Protein AF-I3Y8K0-F1 (afdb_monomer)

Solvent-accessible surface area (backbone atoms only — not comparable to full-atom values): 5699 Å² total; per-residue (Å²): 119,78,65,60,57,53,52,50,55,49,51,52,50,56,47,51,56,51,48,54,53,50,54,52,51,53,51,51,53,50,53,50,52,52,51,52,50,50,55,51,50,52,55,50,52,54,48,52,54,49,49,58,68,67,42,47,72,58,51,57,50,51,54,54,49,53,53,50,51,54,53,50,53,49,62,74,70,45,79,79,77,79,72,77,74,80,75,76,77,77,73,80,83,82,80,133

Foldseek 3Di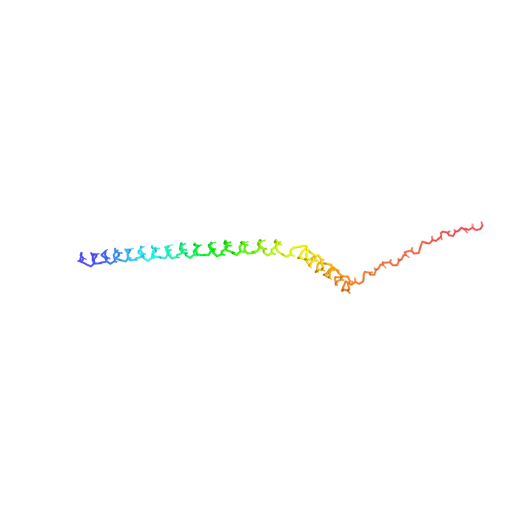:
DVPVVVVVVVVVVVVVVVVVVVVVVVVVVVVVVVVVVVVVVVVVVVVVVVCVVVCPVVVVVVVVVVVVVVVVVCVVPPDPPPDPDPPPPPDDDDDD

Organism: Thiocystis violascens (strain ATCC 17096 / DSM 198 / 6111) (NCBI:txid765911)

Secondary structure (DSSP, 8-state):
-HHHHHHHHHHHHHHHHHHHHHHHHHHHHHHHHHHHHHHHHHHHHHHHHHHHHHHHHHHHHHHHHHHHHHHHHHHHHS------------------

pLDDT: mean 80.77, std 12.36, range [51.25, 97.31]

Radius of gyration: 37.59 Å; Cα contacts (8 Å, |Δi|>4): 1; chains: 1; bounding box: 55×52×120 Å

Sequence (96 aa):
MKGLDRLAEQHIREHQVRQLKIDEVEAREHAERLRSLAAQAEILADWRQKSINQAGPMGVLDIVAQDLESFVELFEHAPRCELPEPLELRRPVQVS

Structure (mmCIF, N/CA/C/O backbone):
data_AF-I3Y8K0-F1
#
_entry.id   AF-I3Y8K0-F1
#
loop_
_atom_site.group_PDB
_atom_site.id
_atom_site.type_symbol
_atom_site.label_atom_id
_atom_site.label_alt_id
_atom_site.label_comp_id
_atom_site.label_asym_id
_atom_site.label_entity_id
_atom_site.label_seq_id
_atom_site.pdbx_PDB_ins_code
_atom_site.Cartn_x
_atom_site.Cartn_y
_atom_site.Cartn_z
_atom_site.occupancy
_atom_site.B_iso_or_equiv
_atom_site.auth_seq_id
_atom_site.auth_comp_id
_atom_site.auth_asym_id
_atom_site.auth_atom_id
_atom_site.pdbx_PDB_model_num
ATOM 1 N N . MET A 1 1 ? -36.882 -6.662 46.238 1.00 56.41 1 MET A N 1
ATOM 2 C CA . MET A 1 1 ? -36.481 -6.893 44.830 1.00 56.41 1 MET A CA 1
ATOM 3 C C . MET A 1 1 ? -35.879 -5.661 44.141 1.00 56.41 1 MET A C 1
ATOM 5 O O . MET A 1 1 ? -34.936 -5.837 43.401 1.00 56.41 1 MET A O 1
ATOM 9 N N . LYS A 1 2 ? -36.274 -4.418 44.462 1.00 66.88 2 LYS A N 1
ATOM 10 C CA . LYS A 1 2 ? -35.826 -3.187 43.761 1.00 66.88 2 LYS A CA 1
ATOM 11 C C . LYS A 1 2 ? -34.328 -2.800 43.848 1.00 66.88 2 LYS A C 1
ATOM 13 O O . LYS A 1 2 ? -33.911 -1.870 43.168 1.00 66.88 2 LYS A O 1
ATOM 18 N N . GLY A 1 3 ? -33.537 -3.426 44.725 1.00 80.75 3 GLY A N 1
ATOM 19 C CA . GLY A 1 3 ? -32.123 -3.065 44.938 1.00 80.75 3 GLY A CA 1
ATOM 20 C C . GLY A 1 3 ? -31.159 -3.729 43.952 1.00 80.75 3 GLY A C 1
ATOM 21 O O . GLY A 1 3 ? -30.219 -3.090 43.493 1.00 80.75 3 GLY A O 1
ATOM 22 N N . LEU A 1 4 ? -31.430 -4.988 43.595 1.00 85.88 4 LEU A N 1
ATOM 23 C CA . LEU A 1 4 ? -30.620 -5.747 42.639 1.00 85.88 4 LEU A CA 1
ATOM 24 C C . LEU A 1 4 ? -30.806 -5.222 41.213 1.00 85.88 4 LEU A C 1
ATOM 26 O O . LEU A 1 4 ? -29.821 -5.056 40.503 1.00 85.88 4 LEU A O 1
ATOM 30 N N . ASP A 1 5 ? -32.036 -4.862 40.839 1.00 88.81 5 ASP A N 1
ATOM 31 C CA . ASP A 1 5 ? -32.334 -4.290 39.520 1.00 88.81 5 ASP A CA 1
ATOM 32 C C . ASP A 1 5 ? -31.584 -2.968 39.295 1.00 88.81 5 ASP A C 1
ATOM 34 O O . ASP A 1 5 ? -30.968 -2.761 38.254 1.00 88.81 5 ASP A O 1
ATOM 38 N N . ARG A 1 6 ? -31.533 -2.099 40.316 1.00 88.38 6 ARG A N 1
ATOM 39 C CA . ARG A 1 6 ? -30.774 -0.839 40.251 1.00 88.38 6 ARG A CA 1
ATOM 40 C C . ARG A 1 6 ? -29.268 -1.059 40.116 1.00 88.38 6 ARG A C 1
ATOM 42 O O . ARG A 1 6 ? -28.612 -0.313 39.393 1.00 88.38 6 ARG A O 1
ATOM 49 N N . LEU A 1 7 ? -28.725 -2.066 40.800 1.00 91.75 7 LEU A N 1
ATOM 50 C CA . LEU A 1 7 ? -27.310 -2.423 40.699 1.00 91.75 7 LEU A CA 1
ATOM 51 C C . LEU A 1 7 ? -26.977 -2.975 39.304 1.00 91.75 7 LEU A C 1
ATOM 53 O O . LEU A 1 7 ? -25.965 -2.603 38.713 1.00 91.75 7 LEU A O 1
ATOM 57 N N . ALA A 1 8 ? -27.859 -3.809 38.748 1.00 92.88 8 ALA A N 1
ATOM 58 C CA . ALA A 1 8 ? -27.724 -4.321 37.390 1.00 92.88 8 ALA A CA 1
ATOM 59 C C . ALA A 1 8 ? -27.759 -3.184 36.354 1.00 92.88 8 ALA A C 1
ATOM 61 O O . ALA A 1 8 ? -26.878 -3.101 35.500 1.00 92.88 8 ALA A O 1
ATOM 62 N N . GLU A 1 9 ? -28.707 -2.251 36.468 1.00 93.12 9 GLU A N 1
ATOM 63 C CA . GLU A 1 9 ? -28.789 -1.071 35.595 1.00 93.12 9 GLU A CA 1
ATOM 64 C C . GLU A 1 9 ? -27.558 -0.160 35.691 1.00 93.12 9 GLU A C 1
ATOM 66 O O . GLU A 1 9 ? -27.164 0.471 34.705 1.00 93.12 9 GLU A O 1
ATOM 71 N N . GLN A 1 10 ? -26.959 -0.041 36.877 1.00 94.12 10 GLN A N 1
ATOM 72 C CA . GLN A 1 10 ? -25.726 0.719 37.058 1.00 94.12 10 GLN A CA 1
ATOM 73 C C . GLN A 1 10 ? -24.559 0.041 36.331 1.00 94.12 10 GLN A C 1
ATOM 75 O O . GLN A 1 10 ? -23.869 0.695 35.549 1.00 94.12 10 GLN A O 1
ATOM 80 N N . HIS A 1 11 ? -24.378 -1.268 36.517 1.00 95.75 11 HIS A N 1
ATOM 81 C CA . HIS A 1 11 ? -23.310 -2.008 35.848 1.00 95.75 11 HIS A CA 1
ATOM 82 C C . HIS A 1 11 ? -23.459 -2.032 34.327 1.00 95.75 11 HIS A C 1
ATOM 84 O O . HIS A 1 11 ? -22.459 -1.902 33.623 1.00 95.75 11 HIS A O 1
ATOM 90 N N . ILE A 1 12 ? -24.688 -2.141 33.811 1.00 96.12 12 ILE A N 1
ATOM 91 C CA . ILE A 1 12 ? -24.952 -2.058 32.369 1.00 96.12 12 ILE A CA 1
ATOM 92 C C . ILE A 1 12 ? -24.495 -0.700 31.828 1.00 96.12 12 ILE A C 1
ATOM 94 O O . ILE A 1 12 ? -23.775 -0.650 30.831 1.00 96.12 12 ILE A O 1
ATOM 98 N N . ARG A 1 13 ? -24.842 0.400 32.508 1.00 95.56 13 ARG A N 1
ATOM 99 C CA . ARG A 1 13 ? -24.420 1.749 32.101 1.00 95.56 13 ARG A CA 1
ATOM 100 C C . ARG A 1 13 ? -22.906 1.924 32.150 1.00 95.56 13 ARG A C 1
ATOM 102 O O . ARG A 1 13 ? -22.315 2.417 31.194 1.00 95.56 13 ARG A O 1
ATOM 109 N N . GLU A 1 14 ? -22.263 1.487 33.227 1.00 96.44 14 GLU A N 1
ATOM 110 C CA . GLU A 1 14 ? -20.802 1.550 33.356 1.00 96.44 14 GLU A CA 1
ATOM 111 C C . GLU A 1 14 ? -20.086 0.707 32.294 1.00 96.44 14 GLU A C 1
ATOM 113 O O . GLU A 1 14 ? -19.024 1.094 31.804 1.00 96.44 14 GLU A O 1
ATOM 118 N N . HIS A 1 15 ? -20.649 -0.445 31.927 1.00 96.88 15 HIS A N 1
ATOM 119 C CA . HIS A 1 15 ? -20.114 -1.278 30.857 1.00 96.88 15 HIS A CA 1
ATOM 120 C C . HIS A 1 15 ? -20.262 -0.599 29.493 1.00 96.88 15 HIS A C 1
ATOM 122 O O . HIS A 1 15 ? -19.305 -0.557 28.728 1.00 96.88 15 HIS A O 1
ATOM 128 N N . GLN A 1 16 ? -21.429 -0.023 29.195 1.00 96.62 16 GLN A N 1
ATOM 129 C CA . GLN A 1 16 ? -21.667 0.695 27.939 1.00 96.62 16 GLN A CA 1
ATOM 130 C C . GLN A 1 16 ? -20.718 1.885 27.770 1.00 96.62 16 GLN A C 1
ATOM 132 O O . GLN A 1 16 ? -20.147 2.064 26.700 1.00 96.62 16 GLN A O 1
ATOM 137 N N . VAL A 1 17 ? -20.486 2.659 28.835 1.00 97.31 17 VAL A N 1
ATOM 138 C CA . VAL A 1 17 ? -19.529 3.777 28.810 1.00 97.31 17 VAL A CA 1
ATOM 139 C C . VAL A 1 17 ? -18.102 3.286 28.565 1.00 97.31 17 VAL A C 1
ATOM 141 O O . VAL A 1 17 ? -17.370 3.894 27.784 1.00 97.31 17 VAL A O 1
ATOM 144 N N . ARG A 1 18 ? -17.696 2.182 29.204 1.00 95.44 18 ARG A N 1
ATOM 145 C CA . ARG A 1 18 ? -16.379 1.579 28.954 1.00 95.44 18 ARG A CA 1
ATOM 146 C C . ARG A 1 18 ? -16.240 1.094 27.516 1.00 95.44 18 ARG A C 1
ATOM 148 O O . ARG A 1 18 ? -15.205 1.358 26.917 1.00 95.44 18 ARG A O 1
ATOM 155 N N . GLN A 1 19 ? -17.270 0.452 26.971 1.00 95.69 19 GLN A N 1
ATOM 156 C CA . GLN A 1 19 ? -17.256 -0.038 25.597 1.00 95.69 19 GLN A CA 1
ATOM 157 C C . GLN A 1 19 ? -17.126 1.113 24.599 1.00 95.69 19 GLN A C 1
ATOM 159 O O . GLN A 1 19 ? -16.214 1.103 23.787 1.00 95.69 19 GLN A O 1
ATOM 164 N N . LEU A 1 20 ? -17.937 2.166 24.747 1.00 96.56 20 LEU A N 1
ATOM 165 C CA . LEU A 1 20 ? -17.852 3.356 23.894 1.00 96.56 20 LEU A CA 1
ATOM 166 C C . LEU A 1 20 ? -16.454 3.985 23.905 1.00 96.56 20 LEU A C 1
ATOM 168 O O . LEU A 1 20 ? -15.968 4.444 22.877 1.00 96.56 20 LEU A O 1
ATOM 172 N N . LYS A 1 21 ? -15.795 3.995 25.067 1.00 96.25 21 LYS A N 1
ATOM 173 C CA . LYS A 1 21 ? -14.439 4.528 25.195 1.00 96.25 21 LYS A CA 1
ATOM 174 C C . LYS A 1 21 ? -13.394 3.644 24.510 1.00 96.25 21 LYS A C 1
ATOM 176 O O . LYS A 1 21 ? -12.434 4.179 23.966 1.00 96.25 21 LYS A O 1
ATOM 181 N N . ILE A 1 22 ? -13.562 2.323 24.550 1.00 95.69 22 ILE A N 1
ATOM 182 C CA . ILE A 1 22 ? -12.698 1.382 23.823 1.00 95.69 22 ILE A CA 1
ATOM 183 C C . ILE A 1 22 ? -12.874 1.590 22.320 1.00 95.69 22 ILE A C 1
ATOM 185 O O . ILE A 1 22 ? -11.888 1.831 21.630 1.00 95.69 22 ILE A O 1
ATOM 189 N N . ASP A 1 23 ? -14.120 1.618 21.849 1.00 95.81 23 ASP A N 1
ATOM 190 C CA . ASP A 1 23 ? -14.442 1.807 20.435 1.00 95.81 23 ASP A CA 1
ATOM 191 C C . ASP A 1 23 ? -13.882 3.148 19.911 1.00 95.81 23 ASP A C 1
ATOM 193 O O . ASP A 1 23 ? -13.352 3.225 18.802 1.00 95.81 23 ASP A O 1
ATOM 197 N N . GLU A 1 24 ? -13.935 4.216 20.719 1.00 95.81 24 GLU A N 1
ATOM 198 C CA . GLU A 1 24 ? -13.344 5.515 20.372 1.00 95.81 24 GLU A CA 1
ATOM 199 C C . GLU A 1 24 ? -11.814 5.446 20.236 1.00 95.81 24 GLU A C 1
ATOM 201 O O . GLU A 1 24 ? -11.247 6.031 19.308 1.00 95.81 24 GLU A O 1
ATOM 206 N N . VAL A 1 25 ? -11.134 4.751 21.152 1.00 95.44 25 VAL A N 1
ATOM 207 C CA . VAL A 1 25 ? -9.674 4.581 21.107 1.00 95.44 25 VAL A CA 1
ATOM 208 C C . VAL A 1 25 ? -9.272 3.758 19.886 1.00 95.44 25 VAL A C 1
ATOM 210 O O . VAL A 1 25 ? -8.409 4.196 19.127 1.00 95.44 25 VAL A O 1
ATOM 213 N N . GLU A 1 26 ? -9.942 2.635 19.635 1.00 95.00 26 GLU A N 1
ATOM 214 C CA . GLU A 1 26 ? -9.676 1.789 18.469 1.00 95.00 26 GLU A CA 1
ATOM 215 C C . GLU A 1 26 ? -9.916 2.541 17.154 1.00 95.00 26 GLU A C 1
ATOM 217 O O . GLU A 1 26 ? -9.102 2.461 16.231 1.00 95.00 26 GLU A O 1
ATOM 222 N N . ALA A 1 27 ? -10.984 3.341 17.071 1.00 93.75 27 ALA A N 1
ATOM 223 C CA . ALA A 1 27 ? -11.259 4.161 15.896 1.00 93.75 27 ALA A CA 1
ATOM 224 C C . ALA A 1 27 ? -10.157 5.205 15.648 1.00 93.75 27 ALA A C 1
ATOM 226 O O . ALA A 1 27 ? -9.761 5.430 14.499 1.00 93.75 27 ALA A O 1
ATOM 227 N N . ARG A 1 28 ? -9.630 5.830 16.711 1.00 93.75 28 ARG A N 1
ATOM 228 C CA . ARG A 1 28 ? -8.511 6.780 16.608 1.00 93.75 28 ARG A CA 1
ATOM 229 C C . ARG A 1 28 ? -7.231 6.093 16.144 1.00 93.75 28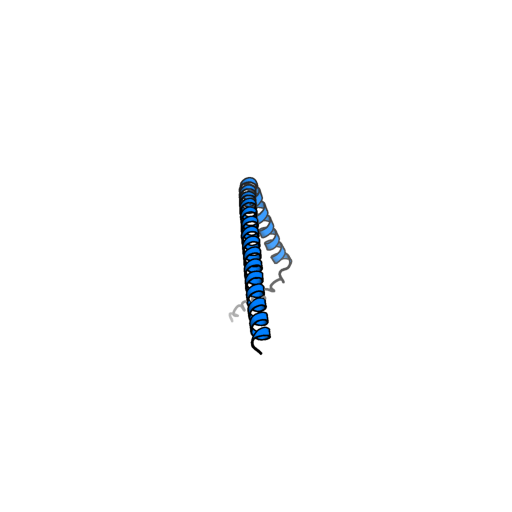 ARG A C 1
ATOM 231 O O . ARG A 1 28 ? -6.605 6.580 15.204 1.00 93.75 28 ARG A O 1
ATOM 238 N N . GLU A 1 29 ? -6.877 4.960 16.742 1.00 93.50 29 GLU A N 1
ATOM 239 C CA . GLU A 1 29 ? -5.687 4.191 16.360 1.00 93.50 29 GLU A CA 1
ATOM 240 C C . GLU A 1 29 ? -5.774 3.684 14.917 1.00 93.50 29 GLU A C 1
ATOM 242 O O . GLU A 1 29 ? -4.804 3.765 14.161 1.00 93.50 29 GLU A O 1
ATOM 247 N N . HIS A 1 30 ? -6.949 3.213 14.492 1.00 91.69 30 HIS A N 1
ATOM 248 C CA . HIS A 1 30 ? -7.176 2.792 13.115 1.00 91.69 30 HIS A CA 1
ATOM 249 C C . HIS A 1 30 ? -7.018 3.964 12.138 1.00 91.69 30 HIS A C 1
ATOM 251 O O . HIS A 1 30 ? -6.363 3.830 11.102 1.00 91.69 30 HIS A O 1
ATOM 257 N N . ALA A 1 31 ? -7.584 5.130 12.459 1.00 91.12 31 ALA A N 1
ATOM 258 C CA . ALA A 1 31 ? -7.440 6.325 11.633 1.00 91.12 31 ALA A CA 1
ATOM 259 C C . ALA A 1 31 ? -5.975 6.781 11.530 1.00 91.12 31 ALA A C 1
ATOM 261 O O . ALA A 1 31 ? -5.524 7.164 10.450 1.00 91.12 31 ALA A O 1
ATOM 262 N N . GLU A 1 32 ? -5.216 6.714 12.622 1.00 92.56 32 GLU A N 1
ATOM 263 C CA . GLU A 1 32 ? -3.794 7.059 12.639 1.00 92.56 32 GLU A CA 1
ATOM 264 C C . GLU A 1 32 ? -2.950 6.061 11.836 1.00 92.56 32 GLU A C 1
ATOM 266 O O . GLU A 1 32 ? -2.103 6.466 11.037 1.00 92.56 32 GLU A O 1
ATOM 271 N N . ARG A 1 33 ? -3.247 4.761 11.950 1.00 90.44 33 ARG A N 1
ATOM 272 C CA . ARG A 1 33 ? -2.607 3.710 11.150 1.00 90.44 33 ARG A CA 1
ATOM 273 C C . ARG A 1 33 ? -2.884 3.880 9.656 1.00 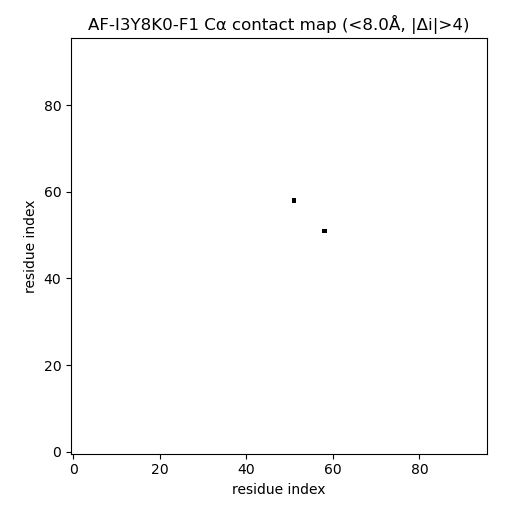90.44 33 ARG A C 1
ATOM 275 O O . ARG A 1 33 ? -1.975 3.731 8.848 1.00 90.44 33 ARG A O 1
ATOM 282 N N . LEU A 1 34 ? -4.107 4.240 9.267 1.00 90.88 34 LEU A N 1
ATOM 283 C CA . LEU A 1 34 ? -4.412 4.543 7.866 1.00 90.88 34 LEU A CA 1
ATOM 284 C C . LEU A 1 34 ? -3.648 5.771 7.360 1.00 90.88 34 LEU A C 1
ATOM 286 O O . LEU A 1 34 ? -3.149 5.753 6.238 1.00 90.88 34 LEU A O 1
ATOM 290 N N . ARG A 1 35 ? -3.520 6.825 8.176 1.00 88.56 35 ARG A N 1
ATOM 291 C CA . ARG A 1 35 ? -2.738 8.016 7.806 1.00 88.56 35 ARG A CA 1
ATOM 292 C C . ARG A 1 35 ? -1.256 7.697 7.637 1.00 88.56 35 ARG A C 1
ATOM 294 O O . ARG A 1 35 ? -0.651 8.178 6.684 1.00 88.56 35 ARG A O 1
ATOM 301 N N . SER A 1 36 ? -0.677 6.888 8.523 1.00 86.62 36 SER A N 1
ATOM 302 C CA . SER A 1 36 ? 0.733 6.502 8.412 1.00 86.62 36 SER A CA 1
ATOM 303 C C . SER A 1 36 ? 0.991 5.629 7.183 1.00 86.62 36 SER A C 1
ATOM 305 O O . SER A 1 36 ? 1.970 5.855 6.475 1.00 86.62 36 SER A O 1
ATOM 307 N N . LEU A 1 37 ? 0.081 4.701 6.869 1.00 85.19 37 LEU A N 1
ATOM 308 C CA . LEU A 1 37 ? 0.141 3.898 5.645 1.00 85.19 37 LEU A CA 1
ATOM 309 C C . LEU A 1 37 ? -0.001 4.759 4.385 1.00 85.19 37 LEU A C 1
ATOM 311 O O . LEU A 1 37 ? 0.752 4.568 3.434 1.00 85.19 37 LEU A O 1
ATOM 315 N N . ALA A 1 38 ? -0.917 5.731 4.383 1.00 82.06 38 ALA A N 1
ATOM 316 C CA . ALA A 1 38 ? -1.077 6.660 3.268 1.00 82.06 38 ALA A CA 1
ATOM 317 C C . ALA A 1 38 ? 0.190 7.504 3.044 1.00 82.06 38 ALA A C 1
ATOM 319 O O . ALA A 1 38 ? 0.662 7.603 1.914 1.00 82.06 38 ALA A O 1
ATOM 320 N N . ALA A 1 39 ? 0.796 8.028 4.114 1.00 79.44 39 ALA A N 1
ATOM 321 C CA . ALA A 1 39 ? 2.049 8.778 4.031 1.00 79.44 39 ALA A CA 1
ATOM 322 C C . ALA A 1 39 ? 3.214 7.915 3.507 1.00 79.44 39 ALA A C 1
ATOM 324 O O . ALA A 1 39 ? 4.015 8.370 2.694 1.00 79.44 39 ALA A O 1
ATOM 325 N N . GLN A 1 40 ? 3.302 6.647 3.925 1.00 75.56 40 GLN A N 1
ATOM 326 C CA . GLN A 1 40 ? 4.300 5.710 3.394 1.00 75.56 40 GLN A CA 1
ATOM 327 C C . GLN A 1 40 ? 4.073 5.399 1.910 1.00 75.56 40 GLN A C 1
ATOM 329 O O . GLN A 1 40 ? 5.036 5.335 1.145 1.00 75.56 40 GLN A O 1
ATOM 334 N N . ALA A 1 41 ? 2.817 5.229 1.491 1.00 74.44 41 ALA A N 1
ATOM 335 C CA . ALA A 1 41 ? 2.472 4.999 0.093 1.00 74.44 41 ALA A CA 1
ATOM 336 C C . ALA A 1 41 ? 2.856 6.195 -0.793 1.00 74.44 41 ALA A C 1
ATOM 338 O O . ALA A 1 41 ? 3.368 5.998 -1.894 1.00 74.44 41 ALA A O 1
ATOM 339 N N . GLU A 1 42 ? 2.672 7.420 -0.299 1.00 74.81 42 GLU A N 1
ATOM 340 C CA . GLU A 1 42 ? 3.058 8.645 -1.002 1.00 74.81 42 GLU A CA 1
ATOM 341 C C . GLU A 1 42 ? 4.582 8.734 -1.194 1.00 74.81 42 GLU A C 1
ATOM 343 O O . GLU A 1 42 ? 5.053 8.959 -2.308 1.00 74.81 42 GLU A O 1
ATOM 348 N N . ILE A 1 43 ? 5.368 8.430 -0.152 1.00 73.88 43 ILE A N 1
ATOM 349 C CA . ILE A 1 43 ? 6.841 8.376 -0.228 1.00 73.88 43 ILE A CA 1
ATOM 350 C C . ILE A 1 43 ? 7.316 7.313 -1.237 1.00 73.88 43 ILE A C 1
ATOM 352 O O . ILE A 1 43 ? 8.239 7.555 -2.020 1.00 73.88 43 ILE A O 1
ATOM 356 N N . LEU A 1 44 ? 6.689 6.132 -1.241 1.00 72.69 44 LEU A N 1
ATOM 357 C CA . LEU A 1 44 ? 7.029 5.037 -2.158 1.00 72.69 44 LEU A CA 1
ATOM 358 C C . LEU A 1 44 ? 6.673 5.352 -3.616 1.00 72.69 44 LEU A C 1
ATOM 360 O O . LEU A 1 44 ? 7.445 5.019 -4.519 1.00 72.69 44 LEU A O 1
ATOM 364 N N . ALA A 1 45 ? 5.529 5.996 -3.856 1.00 73.50 45 ALA A N 1
ATOM 365 C CA . ALA A 1 45 ? 5.122 6.418 -5.194 1.00 73.50 45 ALA A CA 1
ATOM 366 C C . ALA A 1 45 ? 6.137 7.401 -5.795 1.00 73.50 45 ALA A C 1
ATOM 368 O O . ALA A 1 45 ? 6.533 7.264 -6.957 1.00 73.50 45 ALA A O 1
ATOM 369 N N . ASP A 1 46 ? 6.618 8.328 -4.970 1.00 77.81 46 ASP A N 1
ATOM 370 C CA . ASP A 1 46 ? 7.580 9.349 -5.363 1.00 77.81 46 ASP A CA 1
ATOM 371 C C . ASP A 1 46 ? 8.959 8.743 -5.689 1.00 77.81 46 ASP A C 1
ATOM 373 O O . ASP A 1 46 ? 9.608 9.130 -6.666 1.00 77.81 46 ASP A O 1
ATOM 377 N N . TRP A 1 47 ? 9.387 7.721 -4.935 1.00 77.31 47 TRP A N 1
ATOM 378 C CA . TRP A 1 47 ? 10.604 6.965 -5.243 1.00 77.31 47 TRP A CA 1
ATOM 379 C C . TRP A 1 47 ? 10.475 6.173 -6.543 1.00 77.31 47 TRP A C 1
ATOM 381 O O . TRP A 1 47 ? 11.352 6.274 -7.396 1.00 77.31 47 TRP A O 1
ATOM 391 N N . ARG A 1 48 ? 9.370 5.444 -6.746 1.00 71.50 48 ARG A N 1
ATOM 392 C CA . ARG A 1 48 ? 9.161 4.648 -7.965 1.00 71.50 48 ARG A CA 1
ATOM 393 C C . ARG A 1 48 ? 9.231 5.521 -9.213 1.00 71.50 48 ARG A C 1
ATOM 395 O O . ARG A 1 48 ? 9.923 5.170 -10.166 1.00 71.50 48 ARG A O 1
ATOM 402 N N . GLN A 1 49 ? 8.548 6.665 -9.207 1.00 74.00 49 GLN A N 1
ATOM 403 C CA . GLN A 1 49 ? 8.563 7.573 -10.350 1.00 74.00 49 GLN A CA 1
ATOM 404 C C . GLN A 1 49 ? 9.955 8.179 -10.576 1.00 74.00 49 GLN A C 1
ATOM 406 O O . GLN A 1 49 ? 10.395 8.279 -11.721 1.00 74.00 49 GLN A O 1
ATOM 411 N N . LYS A 1 50 ? 10.688 8.523 -9.507 1.00 77.81 50 LYS A N 1
ATOM 412 C CA . LYS A 1 50 ? 12.087 8.972 -9.607 1.00 77.81 50 LYS 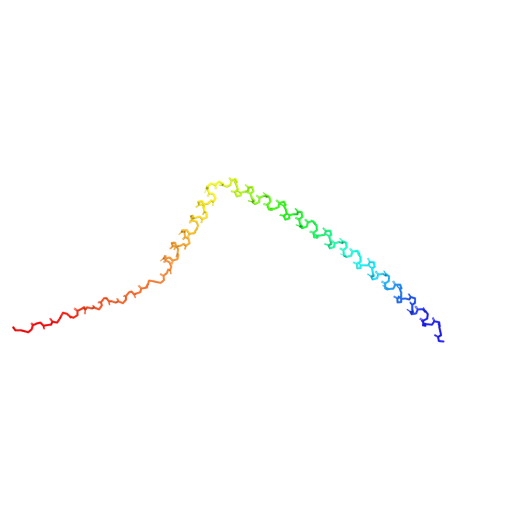A CA 1
ATOM 413 C C . LYS A 1 50 ? 12.995 7.884 -10.171 1.00 77.81 50 LYS A C 1
ATOM 415 O O . LYS A 1 50 ? 13.775 8.186 -11.063 1.00 77.81 50 LYS A O 1
ATOM 420 N N . SER A 1 51 ? 12.861 6.637 -9.727 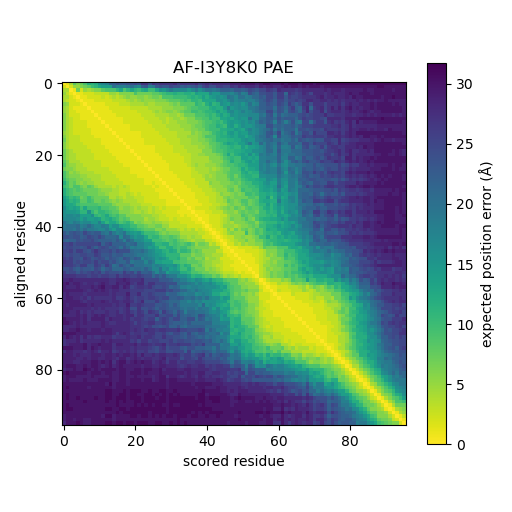1.00 70.56 51 SER A N 1
ATOM 421 C CA . SER A 1 51 ? 13.619 5.498 -10.252 1.00 70.56 51 SER A CA 1
ATOM 422 C C . SER A 1 51 ? 13.317 5.235 -11.722 1.00 70.56 51 SER A C 1
ATOM 424 O O . SER A 1 51 ? 14.247 5.022 -12.486 1.00 70.56 51 SER A O 1
ATOM 426 N N . ILE A 1 52 ? 12.053 5.323 -12.148 1.00 70.38 52 ILE A N 1
ATOM 427 C CA . ILE A 1 52 ? 11.670 5.211 -13.566 1.00 70.38 52 ILE A CA 1
ATOM 428 C C . ILE A 1 52 ? 12.309 6.337 -14.385 1.00 70.38 52 ILE A C 1
ATOM 430 O O . ILE A 1 52 ? 12.917 6.086 -15.422 1.00 70.38 52 ILE A O 1
ATOM 434 N N . ASN A 1 53 ? 12.227 7.576 -13.898 1.00 74.44 53 ASN A N 1
ATOM 435 C CA . ASN A 1 53 ? 12.804 8.728 -14.586 1.00 74.44 53 ASN A CA 1
ATOM 436 C C . ASN A 1 53 ? 14.347 8.671 -14.628 1.00 74.44 53 ASN A C 1
ATOM 438 O O . ASN A 1 53 ? 14.950 9.148 -15.586 1.00 74.44 53 ASN A O 1
ATOM 442 N N 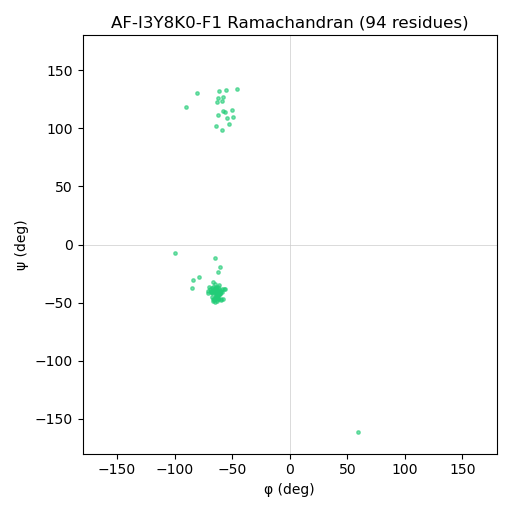. GLN A 1 54 ? 14.990 8.096 -13.604 1.00 76.00 54 GLN A N 1
ATOM 443 C CA . GLN A 1 54 ? 16.449 7.956 -13.491 1.00 76.00 54 GLN A CA 1
ATOM 444 C C . GLN A 1 54 ? 17.012 6.740 -14.227 1.00 76.00 54 GLN A C 1
ATOM 446 O O . GLN A 1 54 ? 18.145 6.799 -14.696 1.00 76.00 54 GLN A O 1
ATOM 451 N N . ALA A 1 55 ? 16.244 5.655 -14.349 1.00 75.00 55 ALA A N 1
ATOM 452 C CA . ALA A 1 55 ? 16.653 4.455 -15.078 1.00 75.00 55 ALA A CA 1
ATOM 453 C C . ALA A 1 55 ? 16.934 4.747 -16.563 1.00 75.00 55 ALA A C 1
ATOM 455 O O . ALA A 1 55 ? 17.644 3.986 -17.225 1.00 75.00 55 ALA A O 1
ATOM 456 N N . GLY A 1 56 ? 16.417 5.869 -17.081 1.00 70.50 56 GLY A N 1
ATOM 457 C CA . GLY A 1 56 ? 16.674 6.324 -18.439 1.00 70.50 56 GLY A CA 1
ATOM 458 C C . GLY A 1 56 ? 16.218 5.296 -19.485 1.00 70.50 56 GLY A C 1
ATOM 459 O O . GLY A 1 56 ? 15.423 4.404 -19.185 1.00 70.50 56 GLY A O 1
ATOM 460 N N . PRO A 1 57 ? 16.716 5.380 -20.729 1.00 74.94 57 PRO A N 1
ATOM 461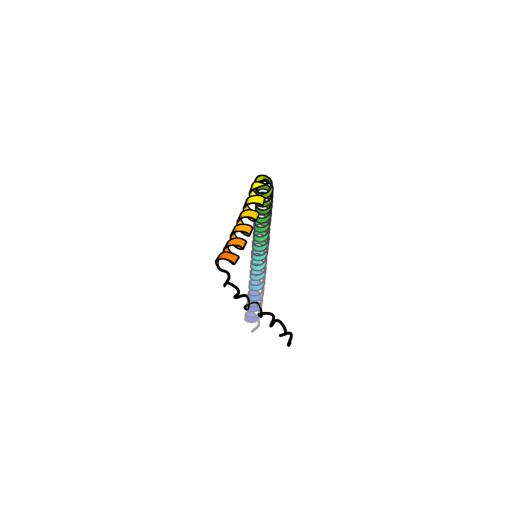 C CA . PRO A 1 57 ? 16.366 4.411 -21.766 1.00 74.94 57 PRO A CA 1
ATOM 462 C C . PRO A 1 57 ? 16.821 2.987 -21.415 1.00 74.94 57 PRO A C 1
ATOM 464 O O . PRO A 1 57 ? 16.211 2.033 -21.881 1.00 74.94 57 PRO A O 1
ATOM 467 N N . MET A 1 58 ? 17.837 2.832 -20.559 1.00 76.44 58 MET A N 1
ATOM 468 C CA . MET A 1 58 ? 18.350 1.524 -20.143 1.00 76.44 58 MET A CA 1
ATOM 469 C C . MET A 1 58 ? 17.300 0.674 -19.431 1.00 76.44 58 MET A C 1
ATOM 471 O O . MET A 1 58 ? 17.200 -0.503 -19.741 1.00 76.44 58 MET A O 1
ATOM 475 N N . GLY A 1 59 ? 16.473 1.248 -18.550 1.00 76.38 59 GLY A N 1
ATOM 476 C CA . GLY A 1 59 ? 15.406 0.482 -17.890 1.00 76.38 59 GLY A CA 1
ATOM 477 C C . GLY A 1 59 ? 14.336 -0.030 -18.861 1.00 76.38 59 GLY A C 1
ATOM 478 O O . GLY A 1 59 ? 13.805 -1.121 -18.683 1.00 76.38 59 GLY A O 1
ATOM 479 N N . VAL A 1 60 ? 14.043 0.732 -19.920 1.00 78.31 60 VAL A N 1
ATOM 480 C CA . VAL A 1 60 ? 13.125 0.298 -20.987 1.00 78.31 60 VAL A CA 1
ATOM 481 C C . VAL A 1 60 ? 13.767 -0.807 -21.826 1.00 78.31 60 VAL A C 1
ATOM 483 O O . VAL A 1 60 ? 13.105 -1.787 -22.154 1.00 78.31 60 VAL A O 1
ATOM 486 N N . LEU A 1 61 ? 15.056 -0.668 -22.144 1.00 82.94 61 LEU A N 1
ATOM 487 C CA . LEU A 1 61 ? 15.811 -1.676 -22.887 1.00 82.94 61 LEU A CA 1
ATOM 488 C C . LEU A 1 61 ? 15.932 -2.994 -22.115 1.00 82.94 61 LEU A C 1
ATOM 490 O O . LEU A 1 61 ? 15.841 -4.046 -22.735 1.00 82.94 61 LEU A O 1
ATOM 494 N N . ASP A 1 62 ? 16.074 -2.943 -20.792 1.00 84.88 62 ASP A N 1
ATOM 495 C CA . ASP A 1 62 ? 16.193 -4.131 -19.939 1.00 84.88 62 ASP A CA 1
ATOM 496 C C . ASP A 1 62 ? 14.884 -4.939 -19.903 1.00 84.88 62 ASP A C 1
ATOM 498 O O . ASP A 1 62 ? 14.892 -6.157 -20.054 1.00 84.88 62 ASP A O 1
ATOM 502 N N . ILE A 1 63 ? 13.734 -4.256 -19.813 1.00 83.25 63 ILE A N 1
ATOM 503 C CA . ILE A 1 63 ? 12.412 -4.903 -19.889 1.00 83.25 63 ILE A CA 1
ATOM 504 C C . ILE A 1 63 ? 12.196 -5.544 -21.265 1.00 83.25 63 ILE A C 1
ATOM 506 O O . ILE A 1 63 ? 11.726 -6.674 -21.354 1.00 83.25 63 ILE A O 1
ATOM 510 N N . VAL A 1 64 ? 12.546 -4.836 -22.344 1.00 85.06 64 VAL A N 1
ATOM 511 C CA . VAL A 1 64 ? 12.432 -5.377 -23.709 1.00 85.06 64 VAL A CA 1
ATOM 512 C C . VAL A 1 64 ? 13.368 -6.572 -23.906 1.00 85.06 64 VAL A C 1
ATOM 514 O O . VAL A 1 64 ? 12.983 -7.537 -24.561 1.00 85.06 64 VAL A O 1
ATOM 517 N N . ALA A 1 65 ? 14.572 -6.536 -23.332 1.00 88.75 65 ALA A N 1
ATOM 518 C CA . ALA A 1 65 ? 15.502 -7.658 -23.374 1.00 88.75 65 ALA A CA 1
ATOM 519 C C . ALA A 1 65 ? 14.930 -8.894 -22.661 1.00 88.75 65 ALA A C 1
ATOM 521 O O . ALA A 1 65 ? 14.909 -9.967 -23.257 1.00 88.75 65 ALA A O 1
ATOM 522 N N . GLN A 1 66 ? 14.374 -8.734 -21.456 1.00 87.69 66 GLN A N 1
ATOM 523 C CA . GLN A 1 66 ? 13.750 -9.836 -20.707 1.00 87.69 66 GLN A CA 1
ATOM 524 C C . GLN A 1 66 ? 12.554 -10.462 -21.442 1.00 87.69 66 GLN A C 1
ATOM 526 O O . GLN A 1 66 ? 12.368 -11.681 -21.415 1.00 87.69 66 GLN A O 1
ATOM 531 N N . ASP A 1 67 ? 11.740 -9.646 -22.115 1.00 89.81 67 ASP A N 1
ATOM 532 C CA . ASP A 1 67 ? 10.585 -10.132 -22.880 1.00 89.81 67 ASP A CA 1
ATOM 533 C C . ASP A 1 67 ? 11.027 -10.917 -24.130 1.00 89.81 67 ASP A C 1
ATOM 535 O O . ASP A 1 67 ? 10.463 -11.963 -24.457 1.00 89.81 67 ASP A O 1
ATOM 539 N N . LEU A 1 68 ? 12.100 -10.470 -24.796 1.00 91.94 68 LEU A N 1
ATOM 540 C CA . LEU A 1 68 ? 12.707 -11.194 -25.918 1.00 91.94 68 LEU A CA 1
ATOM 541 C C . LEU A 1 68 ? 13.344 -12.518 -25.485 1.00 91.94 68 LEU A C 1
ATOM 543 O O . LEU A 1 68 ? 13.187 -13.513 -26.190 1.00 91.94 68 LEU A O 1
ATOM 547 N N . GLU A 1 69 ? 14.030 -12.551 -24.344 1.00 89.56 69 GLU A N 1
ATOM 548 C CA . GLU A 1 69 ? 14.572 -13.789 -23.769 1.00 89.56 69 GLU A CA 1
ATOM 549 C C . GLU A 1 69 ? 13.447 -14.791 -23.486 1.00 89.56 69 GLU A C 1
ATOM 551 O O . GLU A 1 69 ? 13.496 -15.925 -23.962 1.00 89.56 69 GLU A O 1
ATOM 556 N N . SER A 1 70 ? 12.372 -14.335 -22.838 1.00 87.81 70 SER A N 1
ATOM 557 C CA . SER A 1 70 ? 11.187 -15.157 -22.555 1.00 87.81 70 SER A CA 1
ATOM 558 C C . SER A 1 70 ? 10.535 -15.696 -23.834 1.00 87.81 70 SER A C 1
ATOM 560 O O . SER A 1 70 ? 10.101 -16.849 -23.896 1.00 87.81 70 SER A O 1
ATOM 562 N N . PHE A 1 71 ? 10.473 -14.872 -24.884 1.00 88.25 71 PHE A N 1
ATOM 563 C CA . PHE A 1 71 ? 9.970 -15.289 -26.188 1.00 88.25 71 PHE A CA 1
ATOM 564 C C . PHE A 1 71 ? 10.858 -16.366 -26.818 1.00 88.25 71 PHE A C 1
ATOM 566 O O . PHE A 1 71 ? 10.337 -17.363 -27.306 1.00 88.25 71 PHE A O 1
ATOM 573 N N . VAL A 1 72 ? 12.184 -16.210 -26.798 1.00 87.06 72 VAL A N 1
ATOM 574 C CA . VAL A 1 72 ? 13.112 -17.210 -27.351 1.00 87.06 72 VAL A CA 1
ATOM 575 C C . VAL A 1 72 ? 13.007 -18.534 -26.598 1.00 87.06 72 VAL A C 1
ATOM 577 O O . VAL A 1 72 ? 12.857 -19.577 -27.236 1.00 87.06 72 VAL A O 1
ATOM 580 N N . GLU A 1 73 ? 12.985 -18.502 -25.265 1.00 86.12 73 GLU A N 1
ATOM 581 C CA . GLU A 1 73 ? 12.829 -19.698 -24.431 1.00 86.12 73 GLU A CA 1
ATOM 582 C C . GLU A 1 73 ? 11.550 -20.474 -24.765 1.00 86.12 73 GLU A C 1
ATOM 584 O O . GLU A 1 73 ? 11.567 -21.710 -24.815 1.00 86.12 73 GLU A O 1
ATOM 589 N N . LEU A 1 74 ? 10.453 -19.766 -25.057 1.00 82.81 74 LEU A N 1
ATOM 590 C CA . LEU A 1 74 ? 9.202 -20.384 -25.486 1.00 82.81 74 LEU A CA 1
ATOM 591 C C . LEU A 1 74 ? 9.391 -21.214 -26.761 1.00 82.81 74 LEU A C 1
ATOM 593 O O . LEU A 1 74 ? 8.841 -22.307 -26.845 1.00 82.81 74 LEU A O 1
ATOM 597 N N . PHE A 1 75 ? 10.164 -20.737 -27.741 1.00 77.75 75 PHE A N 1
ATOM 598 C CA . PHE A 1 75 ? 10.421 -21.470 -28.988 1.00 77.75 75 PHE A CA 1
ATOM 599 C C . PHE A 1 75 ? 11.474 -22.567 -28.844 1.00 77.75 75 PHE A C 1
ATOM 601 O O . PHE A 1 75 ? 11.400 -23.564 -29.562 1.00 77.75 75 PHE A O 1
ATOM 608 N N . GLU A 1 76 ? 12.422 -22.424 -27.919 1.00 80.62 76 GLU A N 1
ATOM 609 C CA . GLU A 1 76 ? 13.375 -23.491 -27.598 1.00 80.62 76 GLU A CA 1
ATOM 610 C C . GLU A 1 76 ? 12.685 -24.698 -26.951 1.00 80.62 76 GLU A C 1
ATOM 612 O O . GLU A 1 76 ? 13.035 -25.843 -27.241 1.00 80.62 76 GLU A O 1
ATOM 617 N N . HIS A 1 77 ? 11.673 -24.446 -26.117 1.00 77.94 77 HIS A N 1
ATOM 618 C CA . HIS A 1 77 ? 10.936 -25.481 -25.390 1.00 77.94 77 HIS A CA 1
ATOM 619 C C . HIS A 1 77 ? 9.599 -25.855 -26.038 1.00 77.94 77 HIS A C 1
ATOM 621 O O . HIS A 1 77 ? 8.952 -26.813 -25.602 1.00 77.94 77 HIS A O 1
ATOM 627 N N . ALA A 1 78 ? 9.165 -25.128 -27.071 1.00 73.56 78 ALA A N 1
ATOM 628 C CA . ALA A 1 78 ? 7.942 -25.454 -27.782 1.00 73.56 78 ALA A CA 1
ATOM 629 C C . ALA A 1 78 ? 8.067 -26.850 -28.414 1.00 73.56 78 ALA A C 1
ATOM 631 O O . ALA A 1 78 ? 9.055 -27.140 -29.100 1.00 73.56 78 ALA A O 1
ATOM 632 N N . PRO A 1 79 ? 7.061 -27.725 -28.237 1.00 72.00 79 PRO A N 1
ATOM 633 C CA . PRO A 1 79 ? 7.021 -28.976 -28.970 1.00 72.00 79 PRO A CA 1
ATOM 634 C C . PRO A 1 79 ? 7.032 -28.649 -30.463 1.00 72.00 79 PRO A C 1
ATOM 636 O O . PRO A 1 79 ? 6.231 -27.842 -30.939 1.00 72.00 79 PRO A O 1
ATOM 639 N N . ARG A 1 80 ? 7.964 -29.254 -31.207 1.00 70.75 80 ARG A N 1
ATOM 640 C CA . ARG A 1 80 ? 8.022 -29.082 -32.659 1.00 70.75 80 ARG A CA 1
ATOM 641 C C . ARG A 1 80 ? 6.683 -29.524 -33.234 1.00 70.75 80 ARG A C 1
ATOM 643 O O . ARG A 1 80 ? 6.327 -30.694 -33.131 1.00 70.75 80 ARG A O 1
ATOM 650 N N . CYS A 1 81 ? 5.944 -28.589 -33.825 1.00 67.44 81 CYS A N 1
ATOM 651 C CA . CYS A 1 81 ? 4.769 -28.930 -34.606 1.00 67.44 81 CYS A CA 1
ATOM 652 C C . CYS A 1 81 ? 5.243 -29.795 -35.776 1.00 67.44 81 CYS A C 1
ATOM 654 O O . CYS A 1 81 ? 5.957 -29.308 -36.656 1.00 67.44 81 CYS A O 1
ATOM 656 N N . GLU A 1 82 ? 4.877 -31.074 -35.780 1.00 67.75 82 GLU A N 1
ATOM 657 C CA . GLU A 1 82 ? 4.994 -31.905 -36.971 1.00 67.75 82 GLU A CA 1
ATOM 658 C C . GLU A 1 82 ? 4.055 -31.301 -38.015 1.00 67.75 82 GLU A C 1
ATOM 660 O O . GLU A 1 82 ? 2.831 -31.403 -37.920 1.00 67.75 82 GLU A O 1
ATOM 665 N N . LEU A 1 83 ? 4.626 -30.571 -38.975 1.00 68.25 83 LEU A N 1
ATOM 666 C CA . LEU A 1 83 ? 3.870 -30.144 -40.140 1.00 68.25 83 LEU A CA 1
ATOM 667 C C . LEU A 1 83 ? 3.427 -31.423 -40.861 1.00 68.25 83 LEU A C 1
ATOM 669 O O . LEU A 1 83 ? 4.288 -32.260 -41.145 1.00 68.25 83 LEU A O 1
ATOM 673 N N . PRO A 1 84 ? 2.124 -31.605 -41.144 1.00 69.31 84 PRO A N 1
ATOM 674 C CA . PRO A 1 84 ? 1.680 -32.751 -41.919 1.00 69.31 84 PRO A CA 1
ATOM 675 C C . PRO A 1 84 ? 2.443 -32.763 -43.243 1.00 69.31 84 PRO A C 1
ATOM 677 O O . PRO A 1 84 ? 2.584 -31.714 -43.881 1.00 69.31 84 PRO A O 1
ATOM 680 N N . GLU A 1 85 ? 2.970 -33.936 -43.611 1.00 69.25 85 GLU A N 1
ATOM 681 C CA . GLU A 1 85 ? 3.719 -34.122 -44.853 1.00 69.25 85 GLU A CA 1
ATOM 682 C C . GLU A 1 85 ? 2.967 -33.454 -46.010 1.00 69.25 85 GLU A C 1
ATOM 684 O O . GLU A 1 85 ? 1.742 -33.611 -46.114 1.00 69.25 85 GLU A O 1
ATOM 689 N N . PRO A 1 86 ? 3.662 -32.682 -46.868 1.00 64.50 86 PRO A N 1
ATOM 690 C CA . PRO A 1 86 ? 3.023 -32.081 -48.019 1.00 64.50 86 PRO A CA 1
ATOM 691 C C . PRO A 1 86 ? 2.396 -33.211 -48.828 1.00 64.50 86 PRO A C 1
ATOM 693 O O . PRO A 1 86 ? 3.103 -34.076 -49.338 1.00 64.50 86 PRO A O 1
ATOM 696 N N . LEU A 1 87 ? 1.060 -33.215 -48.897 1.00 62.12 87 LEU A N 1
ATOM 697 C CA . LEU A 1 87 ? 0.298 -34.142 -49.721 1.00 62.12 87 LEU A CA 1
ATOM 698 C C . LEU A 1 87 ? 0.923 -34.115 -51.111 1.00 62.12 87 LEU A C 1
ATOM 700 O O . LEU A 1 87 ? 0.820 -33.099 -51.804 1.00 62.12 87 LEU A O 1
ATOM 704 N N . GLU A 1 88 ? 1.600 -35.199 -51.495 1.00 61.12 88 GLU A N 1
ATOM 705 C CA . GLU A 1 88 ? 2.126 -35.326 -52.843 1.00 61.12 88 GLU A CA 1
ATOM 706 C C . GLU A 1 88 ? 0.951 -35.122 -53.793 1.00 61.12 88 GLU A C 1
ATOM 708 O O . GLU A 1 88 ? 0.020 -35.932 -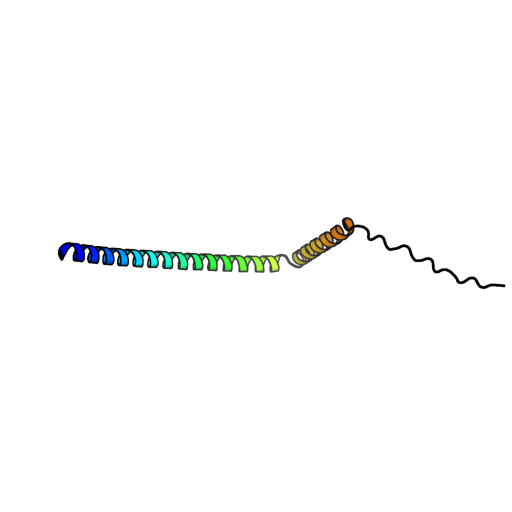53.862 1.00 61.12 88 GLU A O 1
ATOM 713 N N . LEU A 1 89 ? 0.964 -33.980 -54.481 1.00 59.47 89 LEU A N 1
ATOM 714 C CA . LEU A 1 89 ? 0.008 -33.658 -55.519 1.00 59.47 89 LEU A CA 1
ATOM 715 C C . LEU A 1 89 ? 0.156 -34.764 -56.565 1.00 59.47 89 LEU A C 1
ATOM 717 O O . LEU A 1 89 ? 1.085 -34.741 -57.375 1.00 59.47 89 LEU A O 1
ATOM 721 N N . ARG A 1 90 ? -0.730 -35.768 -56.515 1.00 57.69 90 ARG A N 1
ATOM 722 C CA . ARG A 1 90 ? -0.823 -36.814 -57.532 1.00 57.69 90 ARG A CA 1
ATOM 723 C C . ARG A 1 90 ? -0.956 -36.110 -58.874 1.00 57.69 90 ARG A C 1
ATOM 725 O O . ARG A 1 90 ? -2.017 -35.578 -59.196 1.00 57.69 90 ARG A O 1
ATOM 732 N N . ARG A 1 91 ? 0.130 -36.082 -59.649 1.00 62.84 91 ARG A N 1
ATOM 733 C CA . ARG A 1 91 ? 0.089 -35.625 -61.036 1.00 62.84 91 ARG A CA 1
ATOM 734 C C . ARG A 1 91 ? -0.914 -36.523 -61.763 1.00 62.84 91 ARG A C 1
ATOM 736 O O . ARG A 1 91 ? -0.743 -37.744 -61.714 1.00 62.84 91 ARG A O 1
ATOM 743 N N . PRO A 1 92 ? -1.964 -35.980 -62.399 1.00 56.50 92 PRO A N 1
ATOM 744 C CA . PRO A 1 92 ? -2.836 -36.805 -63.208 1.00 56.50 92 PRO A CA 1
ATOM 745 C C . PRO A 1 92 ? -2.015 -37.366 -64.369 1.00 56.50 92 PRO A C 1
ATOM 747 O O . PRO A 1 92 ? -1.399 -36.629 -65.139 1.00 56.50 92 PRO A O 1
ATOM 750 N N . VAL A 1 93 ? -1.996 -38.694 -64.441 1.00 59.31 93 VAL A N 1
ATOM 751 C CA . VAL A 1 93 ? -1.542 -39.480 -65.584 1.00 59.31 93 VAL A CA 1
ATOM 752 C C . VAL A 1 93 ? -2.239 -38.935 -66.828 1.00 59.31 93 VAL A C 1
ATOM 754 O O . VAL A 1 93 ? -3.462 -39.025 -66.927 1.00 59.31 93 VAL A O 1
ATOM 757 N N . GLN A 1 94 ? -1.481 -38.372 -67.769 1.00 55.12 94 GLN A N 1
ATOM 758 C CA . GLN A 1 94 ? -1.976 -38.249 -69.134 1.00 55.12 94 GLN A CA 1
ATOM 759 C C . GLN A 1 94 ? -1.581 -39.505 -69.902 1.00 55.12 94 GLN A C 1
ATOM 761 O O . GLN A 1 94 ? -0.414 -39.883 -69.993 1.00 55.12 94 GLN A O 1
ATOM 766 N N . VAL A 1 95 ? -2.634 -40.184 -70.333 1.00 52.59 95 VAL A N 1
ATOM 767 C CA . VAL A 1 95 ? -2.681 -41.426 -71.088 1.00 52.59 95 VAL A CA 1
ATOM 768 C C . VAL A 1 95 ? -2.437 -41.106 -72.562 1.00 52.59 95 VAL A C 1
ATOM 770 O O . VAL A 1 95 ? -3.152 -40.262 -73.086 1.00 52.59 95 VAL A O 1
ATOM 773 N N . SER A 1 96 ? -1.501 -41.853 -73.166 1.00 51.25 96 SER A N 1
ATOM 774 C CA . SER A 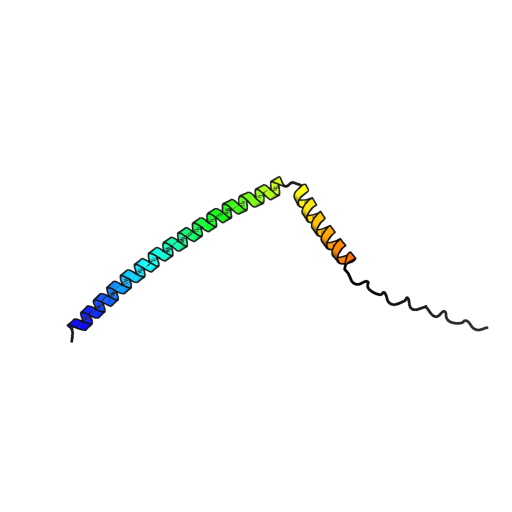1 96 ? -1.304 -42.135 -74.610 1.00 51.25 96 SER A CA 1
ATOM 775 C C . SER A 1 96 ? -1.147 -40.957 -75.573 1.00 51.25 96 SER A C 1
ATOM 777 O O . SER A 1 96 ? -2.126 -40.225 -75.815 1.00 51.25 96 SER A O 1
#

Mean predicted aligned error: 17.15 Å